Protein AF-A0A1G0Z8T3-F1 (afdb_monomer_lite)

Secondary structure (DSSP, 8-state):
--HHHHHHHHHHHHHHHHHHHHHHHHHHHHHHHHHHHT---EEEEETTTEEEEEETTEEEE--SSS--EEEE--TT---HHHHHHHHHHHHHHHHHHHHHHHHHHHHSTT--GGG-EEEEEEE--HHHHHTT-EEEEEE-TT---EEEEEEETTEEEEEEEE-

pLDDT: mean 83.91, std 11.61, range [48.66, 97.75]

Structure (mmCIF, N/CA/C/O backbone):
data_AF-A0A1G0Z8T3-F1
#
_entry.id   AF-A0A1G0Z8T3-F1
#
loop_
_atom_site.group_PDB
_atom_site.id
_atom_site.type_symbol
_atom_site.label_atom_id
_atom_site.label_alt_id
_atom_site.label_comp_id
_atom_site.label_asym_id
_atom_site.label_entity_id
_atom_site.label_seq_id
_atom_site.pdbx_PDB_ins_code
_atom_site.Cartn_x
_atom_site.Cartn_y
_atom_site.Cartn_z
_atom_site.occupancy
_atom_site.B_iso_or_equiv
_atom_site.auth_seq_id
_atom_site.auth_comp_id
_atom_site.auth_asym_id
_atom_site.auth_atom_id
_atom_site.pdbx_PDB_model_num
ATOM 1 N N . MET A 1 1 ? 57.350 -43.321 -4.775 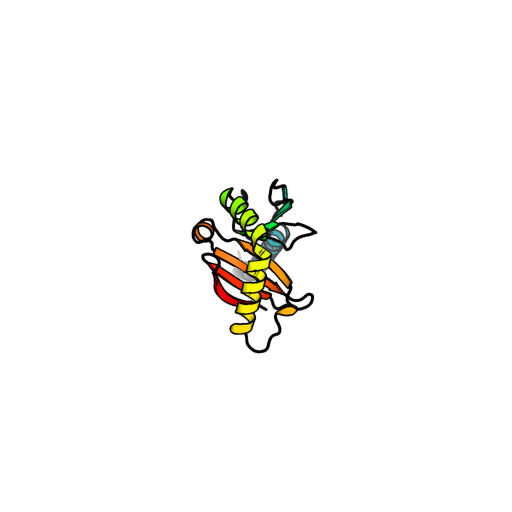1.00 58.25 1 MET A N 1
ATOM 2 C CA . MET A 1 1 ? 56.511 -42.516 -3.876 1.00 58.25 1 MET A CA 1
ATOM 3 C C . MET A 1 1 ? 56.242 -43.368 -2.658 1.00 58.25 1 MET A C 1
ATOM 5 O O . MET A 1 1 ? 55.651 -44.439 -2.796 1.00 58.25 1 MET A O 1
ATOM 9 N N . ASP A 1 2 ? 56.805 -42.976 -1.522 1.00 78.38 2 ASP A N 1
ATOM 10 C CA . ASP A 1 2 ? 56.735 -43.774 -0.300 1.00 78.38 2 ASP A CA 1
ATOM 11 C C . ASP A 1 2 ? 55.310 -43.764 0.262 1.00 78.38 2 ASP A C 1
ATOM 13 O O . ASP A 1 2 ? 54.574 -42.780 0.131 1.00 78.38 2 ASP A O 1
ATOM 17 N N . ARG A 1 3 ? 54.890 -44.863 0.904 1.00 74.62 3 ARG A N 1
ATOM 18 C CA . ARG A 1 3 ? 53.532 -44.975 1.481 1.00 74.62 3 ARG A CA 1
ATOM 19 C C . ARG A 1 3 ? 53.215 -43.818 2.438 1.00 74.62 3 ARG A C 1
ATOM 21 O O . ARG A 1 3 ? 52.070 -43.385 2.510 1.00 74.62 3 ARG A O 1
ATOM 28 N N . TYR A 1 4 ? 54.232 -43.282 3.109 1.00 79.56 4 TYR A N 1
ATOM 29 C CA . TYR A 1 4 ? 54.119 -42.131 4.002 1.00 79.56 4 TYR A CA 1
ATOM 30 C C . TYR A 1 4 ? 53.835 -40.813 3.265 1.00 79.56 4 TYR A C 1
ATOM 32 O O . TYR A 1 4 ? 53.023 -40.021 3.738 1.00 79.56 4 TYR A O 1
ATOM 40 N N . GLU A 1 5 ? 54.414 -40.600 2.080 1.00 75.81 5 GLU A N 1
ATOM 41 C CA . GLU A 1 5 ? 54.154 -39.408 1.256 1.00 75.81 5 GLU A CA 1
ATOM 42 C C . GLU A 1 5 ? 52.713 -39.397 0.731 1.00 75.81 5 GLU A C 1
ATOM 44 O O . GLU A 1 5 ? 52.054 -38.359 0.704 1.00 75.81 5 GLU A O 1
ATOM 49 N N . SER A 1 6 ? 52.196 -40.575 0.368 1.00 78.25 6 SER A N 1
ATOM 50 C CA . SER A 1 6 ? 50.817 -40.723 -0.114 1.00 78.25 6 SER A CA 1
ATOM 51 C C . SER A 1 6 ? 49.794 -40.458 0.996 1.00 78.25 6 SER A C 1
ATOM 53 O O . SER A 1 6 ? 48.794 -39.784 0.764 1.00 78.25 6 SER A O 1
ATOM 55 N N . ILE A 1 7 ? 50.058 -40.932 2.220 1.00 82.25 7 ILE A N 1
ATOM 56 C CA . ILE A 1 7 ? 49.186 -40.691 3.381 1.00 82.25 7 ILE A CA 1
ATOM 57 C C . ILE A 1 7 ? 49.203 -39.210 3.780 1.00 82.25 7 ILE A C 1
ATOM 59 O O . ILE A 1 7 ? 48.146 -38.638 4.046 1.00 82.25 7 ILE A O 1
ATOM 63 N N . ALA A 1 8 ? 50.374 -38.565 3.770 1.00 82.12 8 ALA A N 1
ATOM 64 C CA . ALA A 1 8 ? 50.495 -37.144 4.091 1.00 82.12 8 ALA A CA 1
ATOM 65 C C . ALA A 1 8 ? 49.687 -36.260 3.124 1.00 82.12 8 ALA A C 1
ATOM 67 O O . ALA A 1 8 ? 48.971 -35.363 3.568 1.00 82.12 8 ALA A O 1
ATOM 68 N N . LEU A 1 9 ? 49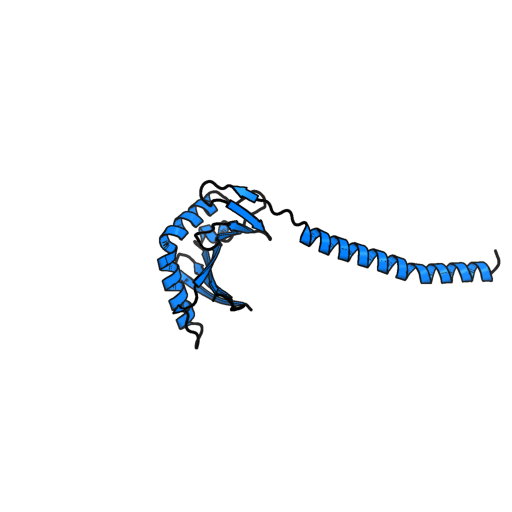.725 -36.551 1.819 1.00 81.00 9 LEU A N 1
ATOM 69 C CA . LEU A 1 9 ? 48.938 -35.819 0.820 1.00 81.00 9 LEU A CA 1
ATOM 70 C C . LEU A 1 9 ? 47.427 -35.985 1.015 1.00 81.00 9 LEU A C 1
ATOM 72 O O . LEU A 1 9 ? 46.687 -35.013 0.876 1.00 81.00 9 LEU A O 1
ATOM 76 N N . VAL A 1 10 ? 46.967 -37.184 1.381 1.00 82.81 10 VAL A N 1
ATOM 77 C CA . VAL A 1 10 ? 45.544 -37.433 1.664 1.00 82.81 10 VAL A CA 1
ATOM 78 C C . VAL A 1 10 ? 45.087 -36.655 2.899 1.00 82.81 10 VAL A C 1
ATOM 80 O O . VAL A 1 10 ? 44.028 -36.033 2.866 1.00 82.81 10 VAL A O 1
ATOM 83 N N . ILE A 1 11 ? 45.892 -36.622 3.965 1.00 83.50 11 ILE A N 1
ATOM 84 C CA . ILE A 1 11 ? 45.570 -35.861 5.183 1.00 83.50 11 ILE A CA 1
ATOM 85 C C . ILE A 1 11 ? 45.505 -34.359 4.882 1.00 83.50 11 ILE A C 1
ATOM 87 O O . ILE A 1 11 ? 44.549 -33.697 5.279 1.00 83.50 11 ILE A O 1
ATOM 91 N N . VAL A 1 12 ? 46.473 -33.824 4.132 1.00 83.06 12 VAL A N 1
ATOM 92 C CA . VAL A 1 12 ? 46.469 -32.410 3.726 1.00 83.06 12 VAL A CA 1
ATOM 93 C C . VAL A 1 12 ? 45.236 -32.087 2.878 1.00 83.06 12 VAL A C 1
ATOM 95 O O . VAL A 1 12 ? 44.574 -31.084 3.133 1.00 83.06 12 VAL A O 1
ATOM 98 N N . ALA A 1 13 ? 44.870 -32.951 1.928 1.00 79.38 13 ALA A N 1
ATOM 99 C CA . ALA A 1 13 ? 43.675 -32.758 1.110 1.00 79.38 13 ALA A CA 1
ATOM 100 C C . ALA A 1 13 ? 42.389 -32.737 1.955 1.00 79.38 13 ALA A C 1
ATOM 102 O O . ALA A 1 13 ? 41.562 -31.843 1.783 1.00 79.38 13 ALA A O 1
ATOM 103 N N . ILE A 1 14 ? 42.246 -33.659 2.913 1.00 85.62 14 ILE A N 1
ATOM 104 C CA . ILE A 1 14 ? 41.084 -33.710 3.816 1.00 85.62 14 ILE A CA 1
ATOM 105 C C . ILE A 1 14 ? 41.003 -32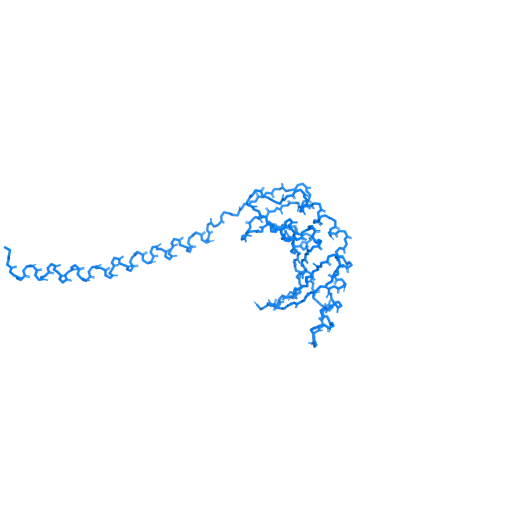.448 4.684 1.00 85.62 14 ILE A C 1
ATOM 107 O O . ILE A 1 14 ? 39.911 -31.921 4.879 1.00 85.62 14 ILE A O 1
ATOM 111 N N . CYS A 1 15 ? 42.136 -31.924 5.156 1.00 82.62 15 CYS A N 1
ATOM 112 C CA . CYS A 1 15 ? 42.172 -30.702 5.962 1.00 82.62 15 CYS A CA 1
ATOM 113 C C . CYS A 1 15 ? 41.877 -29.427 5.155 1.00 82.62 15 CYS A C 1
ATOM 115 O O . CYS A 1 15 ? 41.341 -28.467 5.706 1.00 82.62 15 CYS A O 1
ATOM 117 N N . LEU A 1 16 ? 42.195 -29.397 3.857 1.00 82.38 16 LEU A N 1
ATOM 118 C CA . LEU A 1 16 ? 41.967 -28.224 3.004 1.00 82.38 16 LEU A CA 1
ATOM 119 C C . LEU A 1 16 ? 40.514 -28.092 2.529 1.00 82.38 16 LEU A C 1
ATOM 121 O O . LEU A 1 16 ? 40.038 -26.972 2.349 1.00 82.38 16 LEU A O 1
ATOM 125 N N . ILE A 1 17 ? 39.786 -29.201 2.371 1.00 79.88 17 ILE A N 1
ATOM 126 C CA . ILE A 1 17 ? 38.373 -29.197 1.953 1.00 79.88 17 ILE A CA 1
ATOM 127 C C . ILE A 1 17 ? 37.476 -28.320 2.854 1.00 79.88 17 ILE A C 1
ATOM 129 O O . ILE A 1 17 ? 36.786 -27.456 2.309 1.00 79.88 17 ILE A O 1
ATOM 133 N N . PRO A 1 18 ? 37.467 -28.454 4.197 1.00 78.62 18 PRO A N 1
ATOM 134 C CA . PRO A 1 18 ? 36.618 -27.622 5.052 1.00 78.62 18 PRO A CA 1
ATOM 135 C C . PRO A 1 18 ? 37.033 -26.146 5.041 1.00 78.62 18 PRO A C 1
ATOM 137 O O . PRO A 1 18 ? 36.173 -25.276 5.142 1.00 78.62 18 PRO A O 1
ATOM 140 N N . ILE A 1 19 ? 38.323 -25.848 4.855 1.00 80.12 19 ILE A N 1
ATOM 141 C CA . ILE A 1 19 ? 38.824 -24.471 4.738 1.00 80.12 19 ILE A CA 1
ATOM 142 C C . ILE A 1 19 ? 38.294 -23.829 3.451 1.00 80.12 19 ILE A C 1
ATOM 144 O O . ILE A 1 19 ? 37.733 -22.736 3.488 1.00 80.12 19 ILE A O 1
ATOM 148 N N . LEU A 1 20 ? 38.401 -24.529 2.319 1.00 76.62 20 LEU A N 1
ATOM 149 C CA . LEU A 1 20 ? 37.852 -24.070 1.040 1.00 76.62 20 LEU A CA 1
ATOM 150 C C . LEU A 1 20 ? 36.327 -23.909 1.101 1.00 76.62 20 LEU A C 1
ATOM 152 O O . LEU A 1 20 ? 35.788 -22.935 0.575 1.00 76.62 20 LEU A O 1
ATOM 156 N N . TYR A 1 21 ? 35.636 -24.818 1.792 1.00 78.12 21 TYR A N 1
ATOM 157 C CA . TYR A 1 21 ? 34.192 -24.733 1.999 1.00 78.12 21 TYR A CA 1
ATOM 158 C C . TYR A 1 21 ? 33.797 -23.511 2.844 1.00 78.12 21 TYR A C 1
ATOM 160 O O . TYR A 1 21 ? 32.831 -22.821 2.517 1.00 78.12 21 TYR A O 1
ATOM 168 N N . LEU A 1 22 ? 34.575 -23.188 3.882 1.00 74.62 22 LEU A N 1
ATOM 169 C CA . LEU A 1 22 ? 34.373 -21.999 4.711 1.00 74.62 22 LEU A CA 1
ATOM 170 C C . LEU A 1 22 ? 34.529 -20.707 3.892 1.00 74.62 22 LEU A C 1
ATOM 172 O O . LEU A 1 22 ? 33.674 -19.828 3.970 1.00 74.62 22 LEU A O 1
ATOM 176 N N . PHE A 1 23 ? 35.574 -20.605 3.063 1.00 72.50 23 PHE A N 1
ATOM 177 C CA . PHE A 1 23 ? 35.767 -19.447 2.181 1.00 72.50 23 PHE A CA 1
ATOM 178 C C . PHE A 1 23 ? 34.643 -19.304 1.151 1.00 72.50 23 PHE A C 1
ATOM 180 O O . PHE A 1 23 ? 34.182 -18.190 0.902 1.00 72.50 23 PHE A O 1
ATOM 187 N N . PHE A 1 24 ? 34.155 -20.415 0.592 1.00 73.94 24 PHE A N 1
ATOM 188 C CA . PHE A 1 24 ? 33.007 -20.399 -0.314 1.00 73.94 24 PHE A CA 1
ATOM 189 C C . PHE A 1 24 ? 31.729 -19.915 0.387 1.00 73.94 24 PHE A C 1
ATOM 191 O O . PHE A 1 24 ? 30.998 -19.090 -0.161 1.00 73.94 24 PHE A O 1
ATOM 198 N N . PHE A 1 25 ? 31.476 -20.375 1.615 1.00 72.50 25 PHE A N 1
ATOM 199 C CA . PHE A 1 25 ? 30.306 -19.968 2.393 1.00 72.50 25 PHE A CA 1
ATOM 200 C C . PHE A 1 25 ? 30.364 -18.485 2.787 1.00 72.50 25 PHE A C 1
ATOM 202 O O . PHE A 1 25 ? 29.397 -17.757 2.576 1.00 72.50 25 PHE A O 1
ATOM 209 N N . LEU A 1 26 ? 31.518 -18.010 3.267 1.00 67.75 26 LEU A N 1
ATOM 210 C CA . LEU A 1 26 ? 31.734 -16.598 3.601 1.00 67.75 26 LEU A CA 1
ATOM 211 C C . LEU A 1 26 ? 31.625 -15.692 2.369 1.00 67.75 26 LEU A C 1
ATOM 213 O O . LEU A 1 26 ? 30.989 -14.643 2.441 1.00 67.75 26 LEU A O 1
ATOM 217 N N . GLY A 1 27 ? 32.180 -16.109 1.227 1.00 60.91 27 GLY A N 1
ATOM 218 C CA . GLY A 1 27 ? 32.042 -15.384 -0.037 1.00 60.91 27 GLY A CA 1
ATOM 219 C C . GLY A 1 27 ? 30.588 -15.298 -0.503 1.00 60.91 27 GLY A C 1
ATOM 220 O O . GLY A 1 27 ? 30.144 -14.242 -0.948 1.00 60.91 27 GLY A O 1
ATOM 221 N N . ARG A 1 28 ? 29.813 -16.377 -0.338 1.00 63.53 28 ARG A N 1
ATOM 222 C CA . ARG A 1 28 ? 28.389 -16.401 -0.682 1.00 63.53 28 ARG A CA 1
ATOM 223 C C . ARG A 1 28 ? 27.583 -15.503 0.259 1.00 63.53 28 ARG A C 1
ATOM 225 O O . ARG A 1 28 ? 26.862 -14.646 -0.233 1.00 63.53 28 ARG A O 1
ATOM 232 N N . CYS A 1 29 ? 27.748 -15.614 1.577 1.00 64.31 29 CYS A N 1
ATOM 233 C CA . CYS A 1 29 ? 27.084 -14.721 2.537 1.00 64.31 29 CYS A CA 1
ATOM 234 C C . CYS A 1 29 ? 27.437 -13.245 2.302 1.00 64.31 29 CYS A C 1
ATOM 236 O O . CYS A 1 29 ? 26.544 -12.403 2.297 1.00 64.31 29 CYS A O 1
ATOM 238 N N . GLY A 1 30 ? 28.710 -12.938 2.035 1.00 58.19 30 GLY A N 1
ATOM 239 C CA . GLY A 1 30 ? 29.149 -11.588 1.685 1.00 58.19 30 GLY A CA 1
ATOM 240 C C . GLY A 1 30 ? 28.513 -11.082 0.390 1.00 58.19 30 GLY A C 1
ATOM 241 O O . GLY A 1 30 ? 28.056 -9.947 0.345 1.00 58.19 30 GLY A O 1
ATOM 242 N N . TYR A 1 31 ? 28.409 -11.928 -0.638 1.00 59.88 31 TYR A N 1
ATOM 243 C CA . TYR A 1 31 ? 27.745 -11.588 -1.898 1.00 59.88 31 TYR A CA 1
ATOM 244 C C . TYR A 1 31 ? 26.247 -11.311 -1.719 1.00 59.88 31 TYR A C 1
ATOM 246 O O . TYR A 1 31 ? 25.743 -10.359 -2.302 1.00 59.88 31 TYR A O 1
ATOM 254 N N . TRP A 1 32 ? 25.544 -12.092 -0.894 1.00 57.31 32 TRP A N 1
ATOM 255 C CA . TRP A 1 32 ? 24.131 -11.841 -0.585 1.00 57.31 32 TRP A CA 1
ATOM 256 C C . TRP A 1 32 ? 23.945 -10.539 0.201 1.00 57.31 32 TRP A C 1
ATOM 258 O O . TRP A 1 32 ? 23.150 -9.706 -0.217 1.00 57.31 32 TRP A O 1
ATOM 268 N N . ALA A 1 33 ? 24.752 -10.302 1.240 1.00 57.53 33 ALA A N 1
ATOM 269 C CA . ALA A 1 33 ? 24.709 -9.055 2.008 1.00 57.53 33 ALA A CA 1
ATOM 270 C C . ALA A 1 33 ? 25.085 -7.819 1.163 1.00 57.53 33 ALA A C 1
ATOM 272 O O . ALA A 1 33 ? 24.534 -6.736 1.359 1.00 57.53 33 ALA A O 1
ATOM 273 N N . LEU A 1 34 ? 26.007 -7.965 0.202 1.00 54.59 34 LEU A N 1
ATOM 274 C CA . LEU A 1 34 ? 26.296 -6.919 -0.780 1.00 54.59 34 LEU A CA 1
ATOM 275 C C . LEU A 1 34 ? 25.125 -6.727 -1.748 1.00 54.59 34 LEU A C 1
ATOM 277 O O . LEU A 1 34 ? 24.721 -5.593 -1.963 1.00 54.59 34 LEU A O 1
ATOM 281 N N . LYS A 1 35 ? 24.554 -7.797 -2.308 1.00 53.28 35 LYS A N 1
ATOM 282 C CA . LYS A 1 35 ? 23.416 -7.718 -3.235 1.00 53.28 35 LYS A CA 1
ATOM 283 C C . LYS A 1 35 ? 22.198 -7.045 -2.596 1.00 53.28 35 LYS A C 1
ATOM 285 O O . LYS A 1 35 ? 21.503 -6.294 -3.263 1.00 53.28 35 LYS A O 1
ATOM 290 N N . GLU A 1 36 ? 21.979 -7.273 -1.308 1.00 55.00 36 GLU A N 1
ATOM 291 C CA . GLU A 1 36 ? 20.907 -6.651 -0.530 1.00 55.00 36 GLU A CA 1
ATOM 292 C C . GLU A 1 36 ? 21.169 -5.157 -0.279 1.00 55.00 36 GLU A C 1
ATOM 294 O O . GLU A 1 36 ? 20.259 -4.342 -0.392 1.00 55.00 36 GLU A O 1
ATOM 299 N N . ARG A 1 37 ? 22.433 -4.759 -0.064 1.00 53.16 37 ARG A N 1
ATOM 300 C CA . ARG A 1 37 ? 22.832 -3.339 0.017 1.00 53.16 37 ARG A CA 1
ATOM 301 C C . ARG A 1 37 ? 22.861 -2.613 -1.330 1.00 53.16 37 ARG A C 1
ATOM 303 O O . ARG A 1 37 ? 22.738 -1.393 -1.346 1.00 53.16 37 ARG A O 1
ATOM 310 N N . PHE A 1 38 ? 23.055 -3.340 -2.427 1.00 48.66 38 PHE A N 1
ATOM 311 C CA . PHE A 1 38 ? 23.124 -2.818 -3.796 1.00 48.66 38 PHE A CA 1
ATOM 312 C C . PHE A 1 38 ? 21.855 -3.096 -4.605 1.00 48.66 38 PHE A C 1
ATOM 314 O O . PHE A 1 38 ? 21.904 -3.038 -5.831 1.00 48.66 38 PHE A O 1
ATOM 321 N N . ARG A 1 39 ? 20.721 -3.395 -3.956 1.00 58.31 39 ARG A N 1
ATOM 322 C CA . ARG A 1 39 ? 19.424 -3.395 -4.639 1.00 58.31 39 ARG A CA 1
ATOM 323 C C . ARG A 1 39 ? 19.261 -2.005 -5.256 1.00 58.31 39 ARG A C 1
ATOM 325 O O . ARG A 1 39 ? 19.183 -1.017 -4.525 1.00 58.31 39 ARG A O 1
ATOM 332 N N . GLU A 1 40 ? 19.370 -1.919 -6.580 1.00 58.38 40 GLU A N 1
ATOM 333 C CA . GLU A 1 40 ? 19.325 -0.649 -7.298 1.00 58.38 40 GLU A CA 1
ATOM 334 C C . GLU A 1 40 ? 17.979 0.001 -7.003 1.00 58.38 40 GLU A C 1
ATOM 336 O O . GLU A 1 40 ? 16.929 -0.495 -7.403 1.00 58.38 40 GLU A O 1
ATOM 341 N N . ARG A 1 41 ? 18.016 1.096 -6.242 1.00 69.44 41 ARG A N 1
ATOM 342 C CA . ARG A 1 41 ? 16.852 1.946 -6.020 1.00 69.44 41 ARG A CA 1
ATOM 343 C C . ARG A 1 41 ? 16.566 2.633 -7.343 1.00 69.44 41 ARG A C 1
ATOM 345 O O . ARG A 1 41 ? 17.260 3.583 -7.715 1.00 69.44 41 ARG A O 1
ATOM 352 N N . VAL A 1 42 ? 15.597 2.109 -8.084 1.00 80.44 42 VAL A N 1
ATOM 353 C CA . VAL A 1 42 ? 15.142 2.744 -9.318 1.00 80.44 42 VAL A CA 1
ATOM 354 C C . VAL A 1 42 ? 14.285 3.931 -8.908 1.00 80.44 42 VAL A C 1
ATOM 356 O O . VAL A 1 42 ? 13.228 3.766 -8.304 1.00 80.44 42 VAL A O 1
ATOM 359 N N . LEU A 1 43 ? 14.777 5.132 -9.196 1.00 83.44 43 LEU A N 1
ATOM 360 C CA . LEU A 1 43 ? 14.051 6.374 -8.975 1.00 83.44 43 LEU A CA 1
ATOM 361 C C . LEU A 1 43 ? 13.466 6.844 -10.301 1.00 83.44 43 LEU A C 1
ATOM 363 O O . LEU A 1 43 ? 14.162 6.880 -11.319 1.00 83.44 43 LEU A O 1
ATOM 367 N N . THR A 1 44 ? 12.194 7.221 -10.287 1.00 86.31 44 THR A N 1
ATOM 368 C CA . THR A 1 44 ? 11.523 7.776 -11.462 1.00 86.31 44 THR A CA 1
ATOM 369 C C . THR A 1 44 ? 10.603 8.921 -11.063 1.00 86.31 44 THR A C 1
ATOM 371 O O . THR A 1 44 ? 10.022 8.915 -9.980 1.00 86.31 44 THR A O 1
ATOM 374 N N . ASP A 1 45 ? 10.484 9.912 -11.943 1.00 84.56 45 ASP A N 1
ATOM 375 C CA . ASP A 1 45 ? 9.503 10.984 -11.807 1.00 84.56 45 ASP A CA 1
ATOM 376 C C . ASP A 1 45 ? 8.238 10.599 -12.583 1.00 84.56 45 ASP A C 1
ATOM 378 O O . ASP A 1 45 ? 8.265 10.421 -13.803 1.00 84.56 45 ASP A O 1
ATOM 382 N N . ASP A 1 46 ? 7.121 10.489 -11.875 1.00 84.69 46 ASP A N 1
ATOM 383 C CA . ASP A 1 46 ? 5.796 10.266 -12.435 1.00 84.69 46 ASP A CA 1
ATOM 384 C C . ASP A 1 46 ? 5.000 11.578 -12.429 1.00 84.69 46 ASP A C 1
ATOM 386 O O . ASP A 1 46 ? 4.919 12.283 -11.421 1.00 84.69 46 ASP A O 1
ATOM 390 N N . ALA A 1 47 ? 4.383 11.920 -13.561 1.00 79.06 47 ALA A N 1
ATOM 391 C CA . ALA A 1 47 ? 3.646 13.175 -13.706 1.00 79.06 47 ALA A CA 1
ATOM 392 C C . ALA A 1 47 ? 2.423 13.283 -12.772 1.00 79.06 47 ALA A C 1
ATOM 394 O O . ALA A 1 47 ? 1.979 14.392 -12.474 1.00 79.06 47 ALA A O 1
ATOM 395 N N . LEU A 1 48 ? 1.866 12.150 -12.333 1.00 80.69 48 LEU A N 1
ATOM 396 C CA . LEU A 1 48 ? 0.649 12.072 -11.525 1.00 80.69 48 LEU A CA 1
ATOM 397 C C . LEU A 1 48 ? 0.946 11.699 -10.069 1.00 80.69 48 LEU A C 1
ATOM 399 O O . LEU A 1 48 ? 0.273 12.175 -9.151 1.00 80.69 48 LEU A O 1
ATOM 403 N N . LEU A 1 49 ? 1.942 10.840 -9.852 1.00 82.25 49 LEU A N 1
ATOM 404 C CA . LEU A 1 49 ? 2.296 10.321 -8.530 1.00 82.25 49 LEU A CA 1
ATOM 405 C C . LEU A 1 49 ? 3.526 10.997 -7.909 1.00 82.25 49 LEU A C 1
ATOM 407 O O . LEU A 1 49 ? 3.801 10.779 -6.728 1.00 82.25 49 LEU A O 1
ATOM 411 N N . GLY A 1 50 ? 4.215 11.856 -8.662 1.00 85.94 50 GLY A N 1
ATOM 412 C CA . GLY A 1 50 ? 5.431 12.534 -8.229 1.00 85.94 50 GLY A CA 1
ATOM 413 C C . GLY A 1 50 ? 6.640 11.604 -8.266 1.00 85.94 50 GLY A C 1
ATOM 414 O O . GLY A 1 50 ? 6.743 10.727 -9.117 1.00 85.94 50 GLY A O 1
ATOM 415 N N . LYS A 1 51 ? 7.574 11.792 -7.335 1.00 90.12 51 LYS A N 1
ATOM 416 C CA . LYS A 1 51 ? 8.758 10.934 -7.226 1.00 90.12 51 LYS A CA 1
ATOM 417 C C . LYS A 1 51 ? 8.372 9.551 -6.725 1.00 90.12 51 LYS A C 1
ATOM 419 O O . LYS A 1 51 ? 7.739 9.441 -5.675 1.00 90.12 51 LYS A O 1
ATOM 424 N N . LEU A 1 52 ? 8.797 8.523 -7.448 1.00 90.75 52 LEU A N 1
ATOM 425 C CA . LEU A 1 52 ? 8.610 7.125 -7.089 1.00 90.75 52 LEU A CA 1
ATOM 426 C C . LEU A 1 52 ? 9.963 6.430 -6.895 1.00 90.75 52 LEU A C 1
ATOM 428 O O . LEU A 1 52 ? 10.909 6.666 -7.651 1.00 90.75 52 LEU A O 1
ATOM 432 N N . GLU A 1 53 ? 10.026 5.545 -5.906 1.00 92.88 53 GLU A N 1
ATOM 433 C CA . GLU A 1 53 ? 11.141 4.631 -5.651 1.00 92.88 53 GLU A CA 1
ATOM 434 C C . GLU A 1 53 ? 10.663 3.187 -5.779 1.00 92.88 53 GLU A C 1
ATOM 436 O O . GLU A 1 53 ? 9.662 2.814 -5.174 1.00 92.88 53 GLU A O 1
ATOM 441 N N . TYR A 1 54 ? 11.380 2.368 -6.548 1.00 90.94 54 TYR A N 1
ATOM 442 C CA . TYR A 1 54 ? 11.117 0.935 -6.605 1.00 90.94 54 TYR A CA 1
ATOM 443 C C . TYR A 1 54 ? 11.871 0.188 -5.499 1.00 90.94 54 TYR A C 1
ATOM 445 O O . TYR A 1 54 ? 13.106 0.220 -5.442 1.00 90.94 54 TYR A O 1
ATOM 453 N N . LEU A 1 55 ? 11.130 -0.520 -4.647 1.00 89.38 55 LEU A N 1
ATOM 454 C CA . LEU A 1 55 ? 11.652 -1.333 -3.555 1.00 89.38 55 LEU A CA 1
ATOM 455 C C . LEU A 1 55 ? 10.803 -2.599 -3.384 1.00 89.38 55 LEU A C 1
ATOM 457 O O . LEU A 1 55 ? 9.588 -2.530 -3.266 1.00 89.38 55 LEU A O 1
ATOM 461 N N . ASP A 1 56 ? 11.452 -3.766 -3.357 1.00 87.06 56 ASP A N 1
ATOM 462 C CA . ASP A 1 56 ? 10.814 -5.042 -2.983 1.00 87.06 56 ASP A CA 1
ATOM 463 C C . ASP A 1 56 ? 9.521 -5.425 -3.734 1.00 87.06 56 ASP A C 1
ATOM 465 O O . ASP A 1 56 ? 8.699 -6.158 -3.198 1.00 87.06 56 ASP A O 1
ATOM 469 N N . GLY A 1 57 ? 9.378 -5.019 -5.003 1.00 89.19 57 GLY A N 1
ATOM 470 C CA . GLY A 1 57 ? 8.177 -5.298 -5.812 1.00 89.19 57 GLY A CA 1
ATOM 471 C C . GLY A 1 57 ? 7.130 -4.182 -5.774 1.00 89.19 57 GLY A C 1
ATOM 472 O O . GLY A 1 57 ? 6.055 -4.326 -6.350 1.00 89.19 57 GLY A O 1
ATOM 473 N N . TYR A 1 58 ? 7.449 -3.063 -5.124 1.00 91.38 58 TYR A N 1
ATOM 474 C CA . TYR A 1 58 ? 6.560 -1.923 -4.966 1.00 91.38 58 TYR A CA 1
ATOM 475 C C . TYR A 1 58 ? 7.195 -0.651 -5.505 1.00 91.38 58 TYR A C 1
ATOM 477 O O . TYR A 1 58 ? 8.376 -0.388 -5.295 1.00 91.38 58 TYR A O 1
ATOM 485 N N . TRP A 1 59 ? 6.379 0.181 -6.139 1.00 92.81 59 TRP A N 1
ATOM 486 C CA . TRP A 1 59 ? 6.690 1.581 -6.394 1.00 92.81 59 TRP A CA 1
ATOM 487 C C . TRP A 1 59 ? 6.099 2.442 -5.286 1.00 92.81 59 TRP A C 1
ATOM 489 O O . TRP A 1 59 ? 4.881 2.507 -5.130 1.00 92.81 59 TRP A O 1
ATOM 499 N N . ILE A 1 60 ? 6.967 3.099 -4.524 1.00 91.81 60 ILE A N 1
ATOM 500 C CA . ILE A 1 60 ? 6.629 3.881 -3.337 1.00 91.81 60 ILE A CA 1
ATOM 501 C C . ILE A 1 60 ? 6.723 5.368 -3.676 1.00 91.81 60 ILE A C 1
ATOM 503 O O . ILE A 1 60 ? 7.755 5.842 -4.151 1.00 91.81 60 ILE A O 1
ATOM 507 N N . SER A 1 61 ? 5.651 6.119 -3.428 1.00 90.50 61 SER A N 1
ATOM 508 C CA . SER A 1 61 ? 5.641 7.576 -3.587 1.00 90.50 61 SER A CA 1
ATOM 509 C C . SER A 1 61 ? 6.424 8.262 -2.467 1.00 90.50 61 SER A C 1
ATOM 511 O O . SER A 1 61 ? 6.120 8.082 -1.290 1.00 90.50 61 SER A O 1
ATOM 513 N N . LEU A 1 62 ? 7.401 9.090 -2.845 1.00 84.44 62 LEU A N 1
ATOM 514 C CA . LEU A 1 62 ? 8.288 9.838 -1.945 1.00 84.44 62 LEU A CA 1
ATOM 515 C C . LEU A 1 62 ? 7.773 11.257 -1.631 1.00 84.44 62 LEU A C 1
ATOM 517 O O . LEU A 1 62 ? 8.562 12.190 -1.482 1.00 84.44 62 LEU A O 1
ATOM 521 N N . SER A 1 63 ? 6.456 11.473 -1.618 1.00 73.94 63 SER A N 1
ATOM 522 C CA . SER A 1 63 ? 5.892 12.808 -1.378 1.00 73.94 63 SER A CA 1
ATOM 523 C C . SER A 1 63 ? 6.175 13.290 0.054 1.00 73.94 63 SER A C 1
ATOM 525 O O . SER A 1 63 ? 5.947 12.553 1.003 1.00 73.94 63 SER A O 1
ATOM 527 N N . GLU A 1 64 ? 6.653 14.532 0.214 1.00 62.44 64 GLU A N 1
ATOM 528 C CA . GLU A 1 64 ? 6.947 15.128 1.534 1.00 62.44 64 GLU A CA 1
ATOM 529 C C . GLU A 1 64 ? 5.685 15.606 2.280 1.00 62.44 64 GLU A C 1
ATOM 531 O O . GLU A 1 64 ? 5.707 15.733 3.501 1.00 62.44 64 GLU A O 1
ATOM 536 N N . ASP A 1 65 ? 4.579 15.833 1.562 1.00 54.19 65 ASP A N 1
ATOM 537 C CA . ASP A 1 65 ? 3.353 16.439 2.106 1.00 54.19 65 ASP A CA 1
ATOM 538 C C . ASP A 1 65 ? 2.185 15.442 2.258 1.00 54.19 65 ASP A C 1
ATOM 540 O O . ASP A 1 65 ? 1.113 15.799 2.750 1.00 54.19 65 ASP A O 1
ATOM 544 N N . VAL A 1 66 ? 2.356 14.195 1.805 1.00 66.00 66 VAL A N 1
ATOM 545 C CA . VAL A 1 66 ? 1.299 13.173 1.738 1.00 66.00 66 VAL A CA 1
ATOM 546 C C . VAL A 1 66 ? 1.865 11.830 2.198 1.00 66.00 66 VAL A C 1
ATOM 548 O O . VAL A 1 66 ? 3.008 11.506 1.894 1.00 66.00 66 VAL A O 1
ATOM 551 N N . PHE A 1 67 ? 1.060 11.035 2.907 1.00 77.12 67 PHE A N 1
ATOM 552 C CA . PHE A 1 67 ? 1.375 9.639 3.244 1.00 77.12 67 PHE A CA 1
ATOM 553 C C . PHE A 1 67 ? 1.855 8.864 1.996 1.00 77.12 67 PHE A C 1
ATOM 555 O O . PHE A 1 67 ? 1.293 9.038 0.904 1.00 77.12 67 PHE A O 1
ATOM 562 N N . PRO A 1 68 ? 2.885 8.011 2.128 1.00 85.44 68 PRO A N 1
ATOM 563 C CA . PRO A 1 68 ? 3.406 7.223 1.021 1.00 85.44 68 PRO A CA 1
ATOM 564 C C . PRO A 1 68 ? 2.332 6.292 0.448 1.00 85.44 68 PRO A C 1
ATOM 566 O O . PRO A 1 68 ? 1.566 5.652 1.171 1.00 85.44 68 PRO A O 1
ATOM 569 N N . VAL A 1 69 ? 2.293 6.214 -0.881 1.00 89.88 69 VAL A N 1
ATOM 570 C CA . VAL A 1 69 ? 1.481 5.241 -1.618 1.00 89.88 69 VAL A CA 1
ATOM 571 C C . VAL A 1 69 ? 2.422 4.208 -2.214 1.00 89.88 69 VAL A C 1
ATOM 573 O O . VAL A 1 69 ? 3.293 4.572 -3.003 1.00 89.88 69 VAL A O 1
ATOM 576 N N . SER A 1 70 ? 2.219 2.949 -1.854 1.00 93.00 70 SER A N 1
ATOM 577 C CA . SER A 1 70 ? 2.954 1.791 -2.352 1.00 93.00 70 SER A CA 1
ATOM 578 C C . SER A 1 70 ? 2.093 1.059 -3.375 1.00 93.00 70 SER A C 1
ATOM 580 O O . SER A 1 70 ? 0.958 0.684 -3.083 1.00 93.00 70 SER A O 1
ATOM 582 N N . ILE A 1 71 ? 2.613 0.872 -4.585 1.00 93.50 71 ILE A N 1
ATOM 583 C CA . ILE A 1 71 ? 1.910 0.208 -5.686 1.00 93.50 71 ILE A CA 1
ATOM 584 C C . ILE A 1 71 ? 2.683 -1.045 -6.080 1.00 93.50 71 ILE A C 1
ATOM 586 O O . ILE A 1 71 ? 3.820 -0.933 -6.534 1.00 93.50 71 ILE A O 1
ATOM 590 N N . GLU A 1 72 ? 2.071 -2.218 -5.945 1.00 94.81 72 GLU A N 1
ATOM 591 C CA . GLU A 1 72 ? 2.658 -3.481 -6.392 1.00 94.81 72 GLU A CA 1
ATOM 592 C C . GLU A 1 72 ? 2.699 -3.526 -7.925 1.00 94.81 72 GLU A C 1
ATOM 594 O O . GLU A 1 72 ? 1.671 -3.590 -8.606 1.00 94.81 72 GLU A O 1
ATOM 599 N N . ALA A 1 73 ? 3.896 -3.454 -8.493 1.00 92.69 73 ALA A N 1
ATOM 600 C CA . ALA A 1 73 ? 4.109 -3.457 -9.934 1.00 92.69 73 ALA A CA 1
ATOM 601 C C . ALA A 1 73 ? 5.526 -3.937 -10.256 1.00 92.69 73 ALA A C 1
ATOM 603 O O . ALA A 1 73 ? 6.387 -4.020 -9.384 1.00 92.69 73 ALA A O 1
ATOM 604 N N . ASP A 1 74 ? 5.769 -4.276 -11.519 1.00 91.25 74 ASP A N 1
ATOM 605 C CA . ASP A 1 74 ? 7.098 -4.691 -11.955 1.00 91.25 74 ASP A CA 1
ATOM 606 C C . ASP A 1 74 ? 8.084 -3.506 -12.026 1.00 91.25 74 ASP A C 1
ATOM 608 O O . ASP A 1 74 ? 7.730 -2.338 -11.842 1.00 91.25 74 ASP A O 1
ATOM 612 N N . GLU A 1 75 ? 9.346 -3.803 -12.335 1.00 89.69 75 GLU A N 1
ATOM 613 C CA . GLU A 1 75 ? 10.415 -2.805 -12.494 1.00 89.69 75 GLU A CA 1
ATOM 614 C C . GLU A 1 75 ? 10.162 -1.784 -13.620 1.00 89.69 75 GLU A C 1
ATOM 616 O O . GLU A 1 75 ? 10.868 -0.779 -13.695 1.00 89.69 75 GLU A O 1
ATOM 621 N N . ASN A 1 76 ? 9.172 -1.999 -14.495 1.00 89.25 76 ASN A N 1
ATOM 622 C CA . ASN A 1 76 ? 8.841 -1.064 -15.572 1.00 89.25 76 ASN A CA 1
ATOM 623 C C . ASN A 1 76 ? 7.914 0.071 -15.112 1.00 89.25 76 ASN A C 1
ATOM 625 O O . ASN A 1 76 ? 7.709 1.024 -15.868 1.00 89.25 76 ASN A O 1
ATOM 629 N N . GLY A 1 77 ? 7.368 -0.007 -13.897 1.00 89.25 77 GLY A N 1
ATOM 630 C CA . GLY A 1 77 ? 6.514 1.033 -13.333 1.00 89.25 77 GLY A CA 1
ATOM 631 C C . GLY A 1 77 ? 5.062 0.602 -13.127 1.00 89.25 77 GLY A C 1
ATOM 632 O O . GLY A 1 77 ? 4.609 -0.393 -13.695 1.00 89.25 77 GLY A O 1
ATOM 633 N N . PRO A 1 78 ? 4.282 1.395 -12.372 1.00 92.19 78 PRO A N 1
ATOM 634 C CA . PRO A 1 78 ? 2.839 1.226 -12.293 1.00 92.19 78 PRO A CA 1
ATOM 635 C C . PRO A 1 78 ? 2.179 1.330 -13.671 1.00 92.19 78 PRO A C 1
ATOM 637 O O . PRO A 1 78 ? 2.528 2.182 -14.497 1.00 92.19 78 PRO A O 1
ATOM 640 N N . THR A 1 79 ? 1.168 0.499 -13.898 1.00 92.75 79 THR A N 1
ATOM 641 C CA . THR A 1 79 ? 0.299 0.609 -15.074 1.00 92.75 79 THR A CA 1
ATOM 642 C C . THR A 1 79 ? -0.544 1.886 -15.033 1.00 92.75 79 THR A C 1
ATOM 644 O O . THR A 1 79 ? -0.751 2.489 -13.979 1.00 92.75 79 THR A O 1
ATOM 647 N N . GLU A 1 80 ? -1.086 2.301 -16.180 1.00 91.38 80 GLU A N 1
ATOM 648 C CA . GLU A 1 80 ? -1.951 3.487 -16.231 1.00 91.38 80 GLU A CA 1
ATOM 649 C C . GLU A 1 80 ? -3.191 3.340 -15.341 1.00 91.38 80 GLU A C 1
ATOM 651 O O . GLU A 1 80 ? -3.584 4.273 -14.649 1.00 91.38 80 GLU A O 1
ATOM 656 N N . GLU A 1 81 ? -3.774 2.147 -15.283 1.00 93.06 81 GLU A N 1
ATOM 657 C CA . GLU A 1 81 ? -4.935 1.882 -14.437 1.00 93.06 81 GLU A CA 1
ATOM 658 C C . GLU A 1 81 ? -4.599 1.959 -12.945 1.00 93.06 81 GLU A C 1
ATOM 660 O O . GLU A 1 81 ? -5.374 2.528 -12.179 1.00 93.06 81 GLU A O 1
ATOM 665 N N . GLN A 1 82 ? -3.419 1.478 -12.538 1.00 93.69 82 GLN A N 1
ATOM 666 C CA . GLN A 1 82 ? -2.894 1.661 -11.180 1.00 93.69 82 GLN A CA 1
ATOM 667 C C . GLN A 1 82 ? -2.743 3.142 -10.821 1.00 93.69 82 GLN A C 1
ATOM 669 O O . GLN A 1 82 ? -3.152 3.559 -9.733 1.00 93.69 82 GLN A O 1
ATOM 674 N N . ARG A 1 83 ? -2.217 3.961 -11.744 1.00 90.88 83 ARG A N 1
ATOM 675 C CA . ARG A 1 83 ? -2.110 5.416 -11.542 1.00 90.88 83 ARG A CA 1
ATOM 676 C C . ARG A 1 83 ? -3.484 6.056 -11.372 1.00 90.88 83 ARG A C 1
ATOM 678 O O . ARG A 1 83 ? -3.703 6.778 -10.400 1.00 90.88 83 ARG A O 1
ATOM 685 N N . GLN A 1 84 ? -4.422 5.770 -12.275 1.00 92.12 84 GLN A N 1
ATOM 686 C CA . GLN A 1 84 ? -5.778 6.324 -12.211 1.00 92.12 84 GLN A CA 1
ATOM 687 C C . GLN A 1 84 ? -6.513 5.886 -10.940 1.00 92.12 84 GLN A C 1
ATOM 689 O O . GLN A 1 84 ? -7.160 6.706 -10.283 1.00 92.12 84 GLN A O 1
ATOM 694 N N . PHE A 1 85 ? -6.363 4.620 -10.545 1.00 93.12 85 PHE A N 1
ATOM 695 C CA . PHE A 1 85 ? -6.921 4.102 -9.303 1.00 93.12 85 PHE A CA 1
ATOM 696 C C . PHE A 1 85 ? -6.355 4.845 -8.087 1.00 93.12 85 PHE A C 1
ATOM 698 O O . PHE A 1 85 ? -7.132 5.368 -7.286 1.00 93.12 85 PHE A O 1
ATOM 705 N N . SER A 1 86 ? -5.030 5.006 -8.007 1.00 91.19 86 SER A N 1
ATOM 706 C CA . SER A 1 86 ? -4.358 5.773 -6.948 1.00 91.19 86 SER A CA 1
ATOM 707 C C . SER A 1 86 ? -4.875 7.214 -6.842 1.00 91.19 86 SER A C 1
ATOM 709 O O . SER A 1 86 ? -5.224 7.681 -5.756 1.00 91.19 86 SER A O 1
ATOM 711 N N . ILE A 1 87 ? -5.016 7.911 -7.973 1.00 89.12 87 ILE A N 1
ATOM 712 C CA . ILE A 1 87 ? -5.555 9.280 -8.020 1.00 89.12 87 ILE A CA 1
ATOM 713 C C . ILE A 1 87 ? -7.003 9.313 -7.524 1.00 89.12 87 ILE A C 1
ATOM 715 O O . ILE A 1 87 ? -7.369 10.173 -6.718 1.00 89.12 87 ILE A O 1
ATOM 719 N N . SER A 1 88 ? -7.828 8.364 -7.975 1.00 91.12 88 SER A N 1
ATOM 720 C CA . SER A 1 88 ? -9.228 8.277 -7.558 1.00 91.12 88 SER A CA 1
ATOM 721 C C . SER A 1 88 ? -9.353 8.039 -6.051 1.00 91.12 88 SER A C 1
ATOM 723 O O . SER A 1 88 ? -10.209 8.637 -5.392 1.00 91.12 88 SER A O 1
ATOM 725 N N . LEU A 1 89 ? -8.447 7.235 -5.494 1.00 91.19 89 LEU A N 1
ATOM 726 C CA . LEU A 1 89 ? -8.409 6.881 -4.088 1.00 91.19 89 LEU A CA 1
ATOM 727 C C . LEU A 1 89 ? -7.964 8.061 -3.221 1.00 91.19 89 LEU A C 1
ATOM 729 O O . LEU A 1 89 ? -8.619 8.334 -2.217 1.00 91.19 89 LEU A O 1
ATOM 733 N N . LYS A 1 90 ? -6.959 8.841 -3.653 1.00 87.88 90 LYS A N 1
ATOM 734 C CA . LYS A 1 90 ? -6.531 10.076 -2.963 1.00 87.88 90 LYS A CA 1
ATOM 735 C C . LYS A 1 90 ? -7.700 11.027 -2.690 1.00 87.88 90 LYS A C 1
ATOM 737 O O . LYS A 1 90 ? -7.777 11.600 -1.609 1.00 87.88 90 LYS A O 1
ATOM 742 N N . SER A 1 91 ? -8.643 11.154 -3.627 1.00 87.25 91 SER A N 1
ATOM 743 C CA . SER A 1 91 ? -9.809 12.038 -3.460 1.00 87.25 91 SER A CA 1
ATOM 744 C C . SER A 1 91 ? -10.813 11.568 -2.394 1.00 87.25 91 SER A C 1
ATOM 746 O O . SER A 1 91 ? -11.517 12.387 -1.808 1.00 87.25 91 SER A O 1
ATOM 748 N N . LYS A 1 92 ? -10.875 10.256 -2.133 1.00 91.81 92 LYS A N 1
ATOM 749 C CA . LYS A 1 92 ? -11.819 9.613 -1.199 1.00 91.81 92 LYS A CA 1
ATOM 750 C C . LYS A 1 92 ? -11.165 9.168 0.103 1.00 91.81 92 LYS A C 1
ATOM 752 O O . LYS A 1 92 ? -11.836 8.653 0.992 1.00 91.81 92 LYS A O 1
ATOM 757 N N . LEU A 1 93 ? -9.859 9.355 0.220 1.00 91.00 93 LEU A N 1
ATOM 758 C CA . LEU A 1 93 ? -9.086 8.804 1.312 1.00 91.00 93 LEU A CA 1
ATOM 759 C C . LEU A 1 93 ? -9.545 9.263 2.702 1.00 91.00 93 LEU A C 1
ATOM 761 O O . LEU A 1 93 ? -9.631 8.395 3.564 1.00 91.00 93 LEU A O 1
ATOM 765 N N . PRO A 1 94 ? -9.929 10.536 2.945 1.00 92.06 94 PRO A N 1
ATOM 766 C CA . PRO A 1 94 ? -10.449 10.930 4.255 1.00 92.06 94 PRO A CA 1
ATOM 767 C C . PRO A 1 94 ? -11.652 10.083 4.693 1.00 92.06 94 PRO A C 1
ATOM 769 O O . PRO A 1 94 ? -11.722 9.653 5.840 1.00 92.06 94 PRO A O 1
ATOM 772 N N . GLN A 1 95 ? -12.550 9.758 3.757 1.00 94.88 95 GLN A N 1
ATOM 773 C CA . GLN A 1 95 ? -13.700 8.894 4.020 1.00 94.88 95 GLN A CA 1
ATOM 774 C C . GLN A 1 95 ? -13.263 7.456 4.336 1.00 94.88 95 GLN A C 1
ATOM 776 O O . GLN A 1 95 ? -13.749 6.863 5.297 1.00 94.88 95 GLN A O 1
ATOM 781 N N . TYR A 1 96 ? -12.340 6.888 3.553 1.00 95.62 96 TYR A N 1
ATOM 782 C CA . TYR A 1 96 ? -11.838 5.535 3.815 1.00 95.62 96 TYR A CA 1
ATOM 783 C C . TYR A 1 96 ? -11.059 5.444 5.128 1.00 95.62 96 TYR A C 1
ATOM 785 O O . TYR A 1 96 ? -11.167 4.439 5.823 1.00 95.62 96 TYR A O 1
ATOM 793 N N . MET A 1 97 ? -10.337 6.498 5.513 1.00 94.44 97 MET A N 1
ATOM 794 C CA . MET A 1 97 ? -9.651 6.571 6.800 1.00 94.44 97 MET A CA 1
ATOM 795 C C . MET A 1 97 ? -10.632 6.542 7.970 1.00 94.44 97 MET A C 1
ATOM 797 O O . MET A 1 97 ? -10.416 5.797 8.923 1.00 94.44 97 MET A O 1
ATOM 801 N N . GLU A 1 98 ? -11.720 7.313 7.906 1.00 94.00 98 GLU A N 1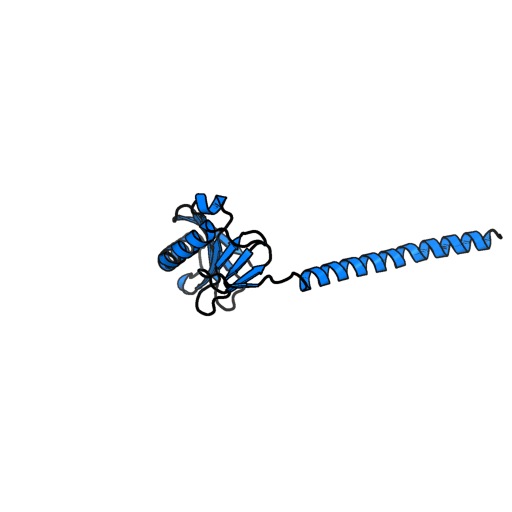
ATOM 802 C CA . GLU A 1 98 ? -12.768 7.271 8.932 1.00 94.00 98 GLU A CA 1
ATOM 803 C C . GLU A 1 98 ? -13.401 5.877 9.023 1.00 94.00 98 GLU A C 1
ATOM 805 O O . GLU A 1 98 ? -13.501 5.318 10.116 1.00 94.00 98 GLU A O 1
ATOM 810 N N . MET A 1 99 ? -13.752 5.278 7.879 1.00 95.62 99 MET A N 1
ATOM 811 C CA . MET A 1 99 ? -14.307 3.920 7.829 1.00 95.62 99 MET A CA 1
ATOM 812 C C . MET A 1 99 ? -13.342 2.879 8.407 1.00 95.62 99 MET A C 1
ATOM 814 O O . MET A 1 99 ? -13.766 2.020 9.176 1.00 95.62 99 MET A O 1
ATOM 818 N N . ALA A 1 100 ? -12.052 2.968 8.078 1.00 95.19 100 ALA A N 1
ATOM 819 C CA . ALA A 1 100 ? -11.028 2.065 8.590 1.00 95.19 100 ALA A CA 1
ATOM 820 C C . ALA A 1 100 ? -10.863 2.188 10.107 1.00 95.19 100 ALA A C 1
ATOM 822 O O . ALA A 1 100 ? -10.814 1.174 10.797 1.00 95.19 100 ALA A O 1
ATOM 823 N N . LYS A 1 101 ? -10.826 3.413 10.645 1.00 93.00 101 LYS A N 1
ATOM 824 C CA . LYS A 1 101 ? -10.712 3.639 12.094 1.00 93.00 101 LYS A CA 1
ATOM 825 C C . LYS A 1 101 ? -11.906 3.073 12.855 1.00 93.00 101 LYS A C 1
ATOM 827 O O . LYS A 1 101 ? -11.710 2.442 13.889 1.00 93.00 101 LYS A O 1
ATOM 832 N N . VAL A 1 102 ? -13.123 3.264 12.339 1.00 93.25 102 VAL A N 1
ATOM 833 C CA . VAL A 1 102 ? -14.333 2.655 12.915 1.00 93.25 102 VAL A CA 1
ATOM 834 C C . VAL A 1 102 ? -14.225 1.131 12.877 1.00 93.25 102 VAL A C 1
ATOM 836 O O . VAL A 1 102 ? -14.410 0.484 13.902 1.00 93.25 102 VAL A O 1
ATOM 839 N N . TYR A 1 103 ? -13.834 0.565 11.734 1.00 94.81 103 TYR A N 1
ATOM 840 C CA . TYR A 1 103 ? -13.690 -0.880 11.579 1.00 94.81 103 TYR A CA 1
ATOM 841 C C . TYR A 1 103 ? -12.640 -1.478 12.531 1.00 94.81 103 TYR A C 1
ATOM 843 O O . TYR A 1 103 ? -12.892 -2.503 13.163 1.00 94.81 103 TYR A O 1
ATOM 851 N N . LEU A 1 104 ? -11.486 -0.822 12.694 1.00 93.12 104 LEU A N 1
ATOM 852 C CA . LEU A 1 104 ? -10.463 -1.220 13.665 1.00 93.12 104 LEU A CA 1
ATOM 853 C C . LEU A 1 104 ? -10.996 -1.152 15.098 1.00 93.12 104 LEU A C 1
ATOM 855 O O . LEU A 1 104 ? -10.795 -2.089 15.862 1.00 93.12 104 LEU A O 1
ATOM 859 N N . GLN A 1 105 ? -11.716 -0.085 15.453 1.00 91.31 105 GLN A N 1
ATOM 860 C CA . GLN A 1 105 ? -12.297 0.087 16.787 1.00 91.31 105 GLN A CA 1
ATOM 861 C C . GLN A 1 105 ? -13.324 -1.002 17.131 1.00 91.31 105 GLN A C 1
ATOM 863 O O . GLN A 1 105 ? -13.427 -1.395 18.293 1.00 91.31 105 GLN A O 1
ATOM 868 N N . GLU A 1 106 ? -14.078 -1.471 16.135 1.00 91.06 106 GLU A N 1
ATOM 869 C CA . GLU A 1 106 ? -15.082 -2.530 16.281 1.00 91.06 106 GLU A CA 1
ATOM 870 C C . GLU A 1 106 ? -14.467 -3.935 16.366 1.00 91.06 106 GLU A C 1
ATOM 872 O O . GLU A 1 106 ? -15.023 -4.795 17.047 1.00 91.06 106 GLU A O 1
ATOM 877 N N . ASN A 1 107 ? -13.333 -4.180 15.696 1.00 91.19 107 ASN A N 1
ATOM 878 C CA . ASN A 1 107 ? -12.735 -5.518 15.584 1.00 91.19 107 ASN A CA 1
ATOM 879 C C . ASN A 1 107 ? -11.521 -5.748 16.501 1.00 91.19 107 ASN A C 1
ATOM 881 O O . ASN A 1 107 ? -11.204 -6.894 16.818 1.00 91.19 107 ASN A O 1
ATOM 885 N N . LEU A 1 108 ? -10.835 -4.688 16.935 1.00 86.06 108 LEU A N 1
ATOM 886 C CA . LEU A 1 108 ? -9.660 -4.755 17.803 1.00 86.06 108 LEU A CA 1
ATOM 887 C C . LEU A 1 108 ? -9.975 -4.074 19.139 1.00 86.06 108 LEU A C 1
ATOM 889 O O . LEU A 1 108 ? -9.790 -2.868 19.319 1.00 86.06 108 LEU A O 1
ATOM 893 N N . GLU A 1 109 ? -10.474 -4.866 20.089 1.00 74.19 109 GLU A N 1
ATOM 894 C CA . GLU A 1 109 ? -10.859 -4.377 21.413 1.00 74.19 109 GLU A CA 1
ATOM 895 C C . GLU A 1 109 ? -9.684 -3.732 22.173 1.00 74.19 109 GLU A C 1
ATOM 897 O O . GLU A 1 109 ? -8.536 -4.176 22.116 1.00 74.19 109 GLU A O 1
ATOM 902 N N . GLY A 1 110 ? -9.994 -2.694 22.957 1.00 70.25 110 GLY A N 1
ATOM 903 C CA . GLY A 1 110 ? -9.074 -2.132 23.952 1.00 70.25 110 GLY A CA 1
ATOM 904 C C . GLY A 1 110 ? -8.048 -1.123 23.430 1.00 70.25 110 GLY A C 1
ATOM 905 O O . GLY A 1 110 ? -7.185 -0.707 24.203 1.00 70.25 110 GLY A O 1
ATOM 906 N N . LYS A 1 111 ? -8.140 -0.697 22.165 1.00 73.94 111 LYS A N 1
ATOM 907 C CA . LYS A 1 111 ? -7.260 0.324 21.577 1.00 73.94 111 LYS A CA 1
ATOM 908 C C . LYS A 1 111 ? -8.041 1.561 21.145 1.00 73.94 111 LYS A C 1
ATOM 910 O O . LYS A 1 111 ? -9.193 1.458 20.739 1.00 73.94 111 LYS A O 1
ATOM 915 N N . ASP A 1 112 ? -7.414 2.728 21.276 1.00 78.69 112 ASP A N 1
ATOM 916 C CA . ASP A 1 112 ? -7.950 4.009 20.804 1.00 78.69 112 ASP A CA 1
ATOM 917 C C . ASP A 1 112 ? -7.316 4.349 19.448 1.00 78.69 112 ASP A C 1
ATOM 919 O O . ASP A 1 112 ? -6.162 4.787 19.365 1.00 78.69 112 ASP A O 1
ATOM 923 N N . PHE A 1 113 ? -8.074 4.136 18.372 1.00 81.88 113 PHE A N 1
ATOM 924 C CA . PHE A 1 113 ? -7.605 4.383 17.006 1.00 81.88 113 PHE A CA 1
ATOM 925 C C . PHE A 1 113 ? -7.690 5.856 16.579 1.00 81.88 113 PHE A C 1
ATOM 927 O O . PHE A 1 113 ? -7.259 6.208 15.478 1.00 81.88 113 PHE A O 1
ATOM 934 N N . LEU A 1 114 ? -8.172 6.759 17.444 1.00 77.69 114 LEU A N 1
ATOM 935 C CA . LEU A 1 114 ? -8.238 8.189 17.126 1.00 77.69 114 LEU A CA 1
ATOM 936 C C . LEU A 1 114 ? -6.846 8.790 16.917 1.00 77.69 114 LEU A C 1
ATOM 938 O O . LEU A 1 114 ? -6.676 9.622 16.026 1.00 77.69 114 LEU A O 1
ATOM 942 N N . LYS A 1 115 ? -5.857 8.325 17.691 1.00 80.94 115 LYS A N 1
ATOM 943 C CA . LYS A 1 115 ? -4.460 8.789 17.636 1.00 80.94 115 LYS A CA 1
ATOM 944 C C . LYS A 1 115 ? -3.639 8.179 16.504 1.00 80.94 115 LYS A C 1
ATOM 946 O O . LYS A 1 115 ? -2.541 8.657 16.251 1.00 80.94 115 LYS A O 1
ATOM 951 N N . HIS A 1 116 ? -4.144 7.127 15.865 1.00 83.12 116 HIS A N 1
ATOM 952 C CA . HIS A 1 116 ? -3.427 6.469 14.783 1.00 83.12 116 HIS A CA 1
ATOM 953 C C . HIS A 1 116 ? -3.566 7.302 13.509 1.00 83.12 116 HIS A C 1
ATOM 955 O O . HIS A 1 116 ? -4.672 7.694 13.114 1.00 83.12 116 HIS A O 1
ATOM 961 N N . GLU A 1 117 ? -2.442 7.587 12.874 1.00 87.44 117 GLU A N 1
ATOM 962 C CA . GLU A 1 117 ? -2.380 8.310 11.610 1.00 87.44 117 GLU A CA 1
ATOM 963 C C . GLU A 1 117 ? -2.179 7.318 10.470 1.00 87.44 117 GLU A C 1
ATOM 965 O O . GLU A 1 117 ? -1.728 6.190 10.679 1.00 87.44 117 GLU A O 1
ATOM 970 N N . LEU A 1 118 ? -2.581 7.715 9.263 1.00 88.19 118 LEU A N 1
ATOM 971 C CA . LEU A 1 118 ? -2.347 6.892 8.086 1.00 88.19 118 LEU A CA 1
ATOM 972 C C . LEU A 1 118 ? -0.843 6.885 7.800 1.00 88.19 118 LEU A C 1
ATOM 974 O O . LEU A 1 118 ? -0.263 7.929 7.506 1.00 88.19 118 LEU A O 1
ATOM 978 N N . TYR A 1 119 ? -0.240 5.710 7.908 1.00 86.62 119 TYR A N 1
ATOM 979 C CA . TYR A 1 119 ? 1.166 5.471 7.639 1.00 86.62 119 TYR A CA 1
ATOM 980 C C . TYR A 1 119 ? 1.413 5.281 6.146 1.00 86.62 119 TYR A C 1
ATOM 982 O O . TYR A 1 119 ? 2.296 5.925 5.589 1.00 86.62 119 TYR A O 1
ATOM 990 N N . SER A 1 120 ? 0.622 4.431 5.486 1.00 89.56 120 SER A N 1
ATOM 991 C CA . SER A 1 120 ? 0.770 4.164 4.058 1.00 89.56 120 SER A CA 1
ATOM 992 C C . SER A 1 120 ? -0.542 3.701 3.414 1.00 89.56 120 SER A C 1
ATOM 994 O O . SER A 1 120 ? -1.500 3.311 4.090 1.00 89.56 120 SER A O 1
ATOM 996 N N . VAL A 1 121 ? -0.585 3.763 2.084 1.00 92.19 121 VAL A N 1
ATOM 997 C CA . VAL A 1 121 ? -1.636 3.148 1.266 1.00 92.19 121 VAL A CA 1
ATOM 998 C C . VAL A 1 121 ? -1.005 2.093 0.371 1.00 92.19 121 VAL A C 1
ATOM 1000 O O . VAL A 1 121 ? -0.111 2.418 -0.408 1.00 92.19 121 VAL A O 1
ATOM 1003 N N . LEU A 1 122 ? -1.524 0.869 0.413 1.00 93.69 122 LEU A N 1
ATOM 1004 C CA . LEU A 1 122 ? -1.113 -0.231 -0.455 1.00 93.69 122 LEU A CA 1
ATOM 1005 C C . LEU A 1 122 ? -2.138 -0.460 -1.564 1.00 93.69 122 LEU A C 1
ATOM 1007 O O . LEU A 1 122 ? -3.323 -0.688 -1.318 1.00 93.69 122 LEU A O 1
ATOM 1011 N N . ILE A 1 123 ? -1.658 -0.400 -2.801 1.00 93.69 123 ILE A N 1
ATOM 1012 C CA . ILE A 1 123 ? -2.406 -0.736 -4.008 1.00 93.69 123 ILE A CA 1
ATOM 1013 C C . ILE A 1 123 ? -1.759 -1.983 -4.590 1.00 93.69 123 ILE A C 1
ATOM 1015 O O . ILE A 1 123 ? -0.580 -1.964 -4.938 1.00 93.69 123 ILE A O 1
ATOM 1019 N N . GLY A 1 124 ? -2.538 -3.051 -4.689 1.00 91.50 124 GLY A N 1
ATOM 1020 C CA . GLY A 1 124 ? -2.057 -4.321 -5.201 1.00 91.50 124 GLY A CA 1
ATOM 1021 C C . GLY A 1 124 ? -1.933 -4.364 -6.725 1.00 91.50 124 GLY A C 1
ATOM 1022 O O . GLY A 1 124 ? -1.848 -3.358 -7.446 1.00 91.50 124 GLY A O 1
ATOM 1023 N N . THR A 1 125 ? -1.957 -5.589 -7.221 1.00 91.44 125 THR A N 1
ATOM 1024 C CA . THR A 1 125 ? -1.886 -5.929 -8.637 1.00 91.44 125 THR A CA 1
ATOM 1025 C C . THR A 1 125 ? -3.088 -5.403 -9.433 1.00 91.44 125 THR A C 1
ATOM 1027 O O . THR A 1 125 ? -4.133 -5.028 -8.899 1.00 91.44 125 THR A O 1
ATOM 1030 N N . HIS A 1 126 ? -2.989 -5.439 -10.765 1.00 87.88 126 HIS A N 1
ATOM 1031 C CA . HIS A 1 126 ? -4.112 -5.095 -11.647 1.00 87.88 126 HIS A CA 1
ATOM 1032 C C . HIS A 1 126 ? -5.382 -5.923 -11.353 1.00 87.88 126 HIS A C 1
ATOM 1034 O O . HIS A 1 126 ? -6.484 -5.384 -11.400 1.00 87.88 126 HIS A O 1
ATOM 1040 N N . ALA A 1 127 ? -5.247 -7.205 -10.989 1.00 89.44 127 ALA A N 1
ATOM 1041 C CA . ALA A 1 127 ? -6.395 -8.043 -10.634 1.00 89.44 127 ALA A CA 1
ATOM 1042 C C . ALA A 1 127 ? -7.131 -7.526 -9.384 1.00 89.44 127 ALA A C 1
ATOM 1044 O O . AL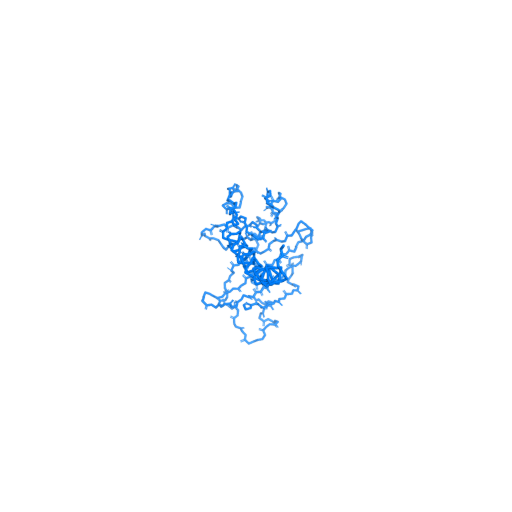A A 1 127 ? -8.360 -7.538 -9.336 1.00 89.44 127 ALA A O 1
ATOM 1045 N N . GLU A 1 128 ? -6.390 -7.022 -8.399 1.00 89.50 128 GLU A N 1
ATOM 1046 C CA . GLU A 1 128 ? -6.956 -6.443 -7.179 1.00 89.50 128 GLU A CA 1
ATOM 1047 C C . GLU A 1 128 ? -7.623 -5.094 -7.448 1.00 89.50 128 GLU A C 1
ATOM 1049 O O . GLU A 1 128 ? -8.684 -4.812 -6.896 1.00 89.50 128 GLU A O 1
ATOM 1054 N N . ILE A 1 129 ? -7.085 -4.296 -8.371 1.00 92.38 129 ILE A N 1
ATOM 1055 C CA . ILE A 1 129 ? -7.717 -3.036 -8.789 1.00 92.38 129 ILE A CA 1
ATOM 1056 C C . ILE A 1 129 ? -9.040 -3.267 -9.508 1.00 92.38 129 ILE A C 1
ATOM 1058 O O . ILE A 1 129 ? -9.991 -2.517 -9.277 1.00 92.38 129 ILE A O 1
ATOM 1062 N N . VAL A 1 130 ? -9.138 -4.306 -10.343 1.00 91.12 130 VAL A N 1
ATOM 1063 C CA . VAL A 1 130 ? -10.414 -4.701 -10.964 1.00 91.12 130 VAL A CA 1
ATOM 1064 C C . VAL A 1 130 ? -11.466 -4.999 -9.890 1.00 91.12 130 VAL A C 1
ATOM 1066 O O . VAL A 1 130 ? -12.624 -4.608 -10.029 1.00 91.12 130 VAL A O 1
ATOM 1069 N N . ASP A 1 131 ? -11.041 -5.593 -8.776 1.00 92.69 131 ASP A N 1
ATOM 1070 C CA . ASP A 1 131 ? -11.861 -5.853 -7.590 1.00 92.69 131 ASP A CA 1
ATOM 1071 C C . ASP A 1 131 ? -12.011 -4.633 -6.654 1.00 92.69 131 ASP A C 1
ATOM 1073 O O . ASP A 1 131 ? -12.620 -4.730 -5.580 1.00 92.69 131 ASP A O 1
ATOM 1077 N N . SER A 1 132 ? -11.475 -3.472 -7.050 1.00 93.00 132 SER A N 1
ATOM 1078 C CA . SER A 1 132 ? -11.406 -2.247 -6.245 1.00 93.00 132 SER A CA 1
ATOM 1079 C C . SER A 1 132 ? -10.848 -2.505 -4.842 1.00 93.00 132 SER A C 1
ATOM 1081 O O . S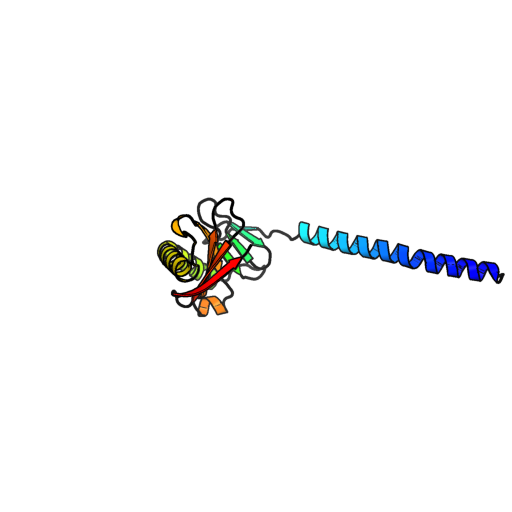ER A 1 132 ? -11.387 -1.998 -3.851 1.00 93.00 132 SER A O 1
ATOM 1083 N N . ALA A 1 133 ? -9.815 -3.344 -4.769 1.00 95.75 133 ALA A N 1
ATOM 1084 C CA . ALA A 1 133 ? -9.152 -3.742 -3.543 1.00 95.75 133 ALA A CA 1
ATOM 1085 C C . ALA A 1 133 ? -7.889 -2.913 -3.288 1.00 95.75 133 ALA A C 1
ATOM 1087 O O . ALA A 1 133 ? -7.152 -2.557 -4.208 1.00 95.75 133 ALA A O 1
ATOM 1088 N N . PHE A 1 134 ? -7.688 -2.563 -2.023 1.00 96.06 134 PHE A N 1
ATOM 1089 C CA . PHE A 1 134 ? -6.550 -1.794 -1.524 1.00 96.06 134 PHE A CA 1
ATOM 1090 C C . PHE A 1 134 ? -6.465 -1.950 -0.009 1.00 96.06 134 PHE A C 1
ATOM 1092 O O . PHE A 1 134 ? -7.453 -2.331 0.620 1.00 96.06 134 PHE A O 1
ATOM 1099 N N . SER A 1 135 ? -5.338 -1.571 0.581 1.00 96.50 135 SER A N 1
ATOM 1100 C CA . SER A 1 135 ? -5.156 -1.615 2.031 1.00 96.50 135 SER A CA 1
ATOM 1101 C C . SER A 1 135 ? -4.686 -0.269 2.567 1.00 96.50 135 SER A C 1
ATOM 1103 O O . SER A 1 135 ? -3.944 0.464 1.909 1.00 96.50 135 SER A O 1
ATOM 1105 N N . LEU A 1 136 ? -5.152 0.075 3.763 1.00 95.44 136 LEU A N 1
ATOM 1106 C CA . LEU A 1 136 ? -4.709 1.247 4.512 1.00 95.44 136 LEU A CA 1
ATOM 1107 C C . LEU A 1 136 ? -3.924 0.789 5.734 1.00 95.44 136 LEU A C 1
ATOM 1109 O O . LEU A 1 136 ? -4.431 -0.011 6.520 1.00 95.44 136 LEU A O 1
ATOM 1113 N N . GLU A 1 137 ? -2.724 1.329 5.905 1.00 92.56 137 GLU A N 1
ATOM 1114 C CA . GLU A 1 137 ? -1.871 1.055 7.057 1.00 92.56 137 GLU A CA 1
ATOM 1115 C C . GLU A 1 137 ? -1.885 2.239 8.014 1.00 92.56 137 GLU A C 1
ATOM 1117 O O . GLU A 1 137 ? -1.632 3.376 7.621 1.00 92.56 137 GLU A O 1
ATOM 1122 N N . PHE A 1 138 ? -2.157 1.973 9.284 1.00 91.12 138 PHE A N 1
ATOM 1123 C CA . PHE A 1 138 ? -2.213 2.954 10.353 1.00 91.12 138 PHE A CA 1
ATOM 1124 C C . PHE A 1 138 ? -1.131 2.672 11.383 1.00 91.12 138 PHE A C 1
ATOM 1126 O O . PHE A 1 138 ? -0.932 1.529 11.785 1.00 91.12 138 PHE A O 1
ATOM 1133 N N . GLY A 1 139 ? -0.489 3.728 11.866 1.00 87.00 139 GLY A N 1
ATOM 1134 C CA . GLY A 1 139 ? 0.521 3.643 12.914 1.00 87.00 139 GLY A CA 1
ATOM 1135 C C . GLY A 1 139 ? 0.475 4.858 13.832 1.00 87.00 139 GLY A C 1
ATOM 1136 O O . GLY A 1 139 ? -0.182 5.862 13.543 1.00 87.00 139 GLY A O 1
ATOM 1137 N N . ILE A 1 140 ? 1.176 4.766 14.956 1.00 82.00 140 ILE A N 1
ATOM 1138 C CA . ILE A 1 140 ? 1.468 5.908 15.824 1.00 82.00 140 ILE A CA 1
ATOM 1139 C C . ILE A 1 140 ? 2.954 6.216 15.686 1.00 82.00 140 ILE A C 1
ATOM 1141 O O . ILE A 1 140 ? 3.791 5.314 15.704 1.00 82.00 140 ILE A O 1
ATOM 1145 N N . ALA A 1 141 ? 3.303 7.499 15.577 1.00 68.06 141 ALA A N 1
ATOM 1146 C CA . ALA A 1 141 ? 4.697 7.913 15.626 1.00 68.06 141 ALA A CA 1
ATOM 1147 C C . ALA A 1 141 ? 5.351 7.386 16.920 1.00 68.06 141 ALA A C 1
ATOM 1149 O O . ALA A 1 141 ? 4.945 7.774 18.018 1.00 68.06 141 ALA A O 1
ATOM 1150 N N . ASN A 1 142 ? 6.389 6.553 16.773 1.00 69.00 142 ASN A N 1
ATOM 1151 C CA . ASN A 1 142 ? 7.134 5.855 17.836 1.00 69.00 142 ASN A CA 1
ATOM 1152 C C . ASN A 1 142 ? 6.530 4.539 18.366 1.00 69.00 142 ASN A C 1
ATOM 1154 O O . ASN A 1 142 ? 7.055 4.006 19.343 1.00 69.00 142 ASN A O 1
ATOM 1158 N N . GLU A 1 143 ? 5.484 3.998 17.742 1.00 78.06 143 GLU A N 1
ATOM 1159 C CA . GLU A 1 143 ? 5.072 2.605 17.955 1.00 78.06 143 GLU A CA 1
ATOM 1160 C C . GLU A 1 143 ? 5.551 1.741 16.782 1.00 78.06 143 GLU A C 1
ATOM 1162 O O . GLU A 1 143 ? 5.527 2.182 15.635 1.00 78.06 143 GLU A O 1
ATOM 1167 N N . GLU A 1 144 ? 6.010 0.521 17.071 1.00 78.94 144 GLU A N 1
ATOM 1168 C CA . GLU A 1 144 ? 6.404 -0.451 16.033 1.00 78.94 144 GLU A CA 1
ATOM 1169 C C . GLU A 1 144 ? 5.178 -1.100 15.373 1.00 78.94 144 GLU A C 1
ATOM 1171 O O . GLU A 1 144 ? 5.252 -1.570 14.245 1.00 78.94 144 GLU A O 1
ATOM 1176 N N . MET A 1 145 ? 4.023 -1.059 16.043 1.00 85.94 145 MET A N 1
ATOM 1177 C CA . MET A 1 145 ? 2.827 -1.746 15.579 1.00 85.94 145 MET A CA 1
ATOM 1178 C C . MET A 1 145 ? 2.126 -0.990 14.445 1.00 85.94 145 MET A C 1
ATOM 1180 O O . MET A 1 145 ? 1.686 0.152 14.614 1.00 85.94 145 MET A O 1
ATOM 1184 N N . ILE A 1 146 ? 1.945 -1.679 13.319 1.00 89.19 146 ILE A N 1
ATOM 1185 C CA . ILE A 1 146 ? 1.159 -1.217 12.172 1.00 89.19 146 ILE A CA 1
ATOM 1186 C C . ILE A 1 146 ? -0.159 -1.988 12.136 1.00 89.19 146 ILE A C 1
ATOM 1188 O O . ILE A 1 146 ? -0.191 -3.211 12.280 1.00 89.19 146 ILE A O 1
ATOM 1192 N N . TYR A 1 147 ? -1.260 -1.270 11.940 1.00 91.94 147 TYR A N 1
ATOM 1193 C CA . TYR A 1 147 ? -2.587 -1.844 11.749 1.00 91.94 147 TYR A CA 1
ATOM 1194 C C . TYR A 1 147 ? -2.997 -1.698 10.301 1.00 91.94 147 TYR A C 1
ATOM 1196 O O . TYR A 1 147 ? -3.027 -0.590 9.773 1.00 91.94 147 TYR A O 1
ATOM 1204 N N . THR A 1 148 ? -3.388 -2.798 9.686 1.00 94.06 148 THR A N 1
ATOM 1205 C CA . THR A 1 148 ? -3.800 -2.821 8.287 1.00 94.06 148 THR A CA 1
ATOM 1206 C C . THR A 1 148 ? -5.301 -3.039 8.216 1.00 94.06 148 THR A C 1
ATOM 1208 O O . THR A 1 148 ? -5.849 -3.863 8.952 1.00 94.06 148 THR A O 1
ATOM 1211 N N . VAL A 1 149 ? -5.974 -2.299 7.337 1.00 96.44 149 VAL A N 1
ATOM 1212 C CA . VAL A 1 149 ? -7.372 -2.534 6.963 1.00 96.44 149 VAL A CA 1
ATOM 1213 C C . VAL A 1 149 ? -7.443 -2.739 5.465 1.00 96.44 149 VAL A C 1
ATOM 1215 O O . VAL A 1 149 ? -7.110 -1.831 4.702 1.00 96.44 149 VAL A O 1
ATOM 1218 N N . ASP A 1 150 ? -7.926 -3.906 5.057 1.00 97.31 150 ASP A N 1
ATOM 1219 C CA . ASP A 1 150 ? -8.128 -4.229 3.652 1.00 97.31 150 ASP A CA 1
ATOM 1220 C C . ASP A 1 150 ? -9.537 -3.833 3.232 1.00 97.31 150 ASP A C 1
ATOM 1222 O O . ASP A 1 150 ? -10.527 -4.101 3.922 1.00 97.31 150 ASP A O 1
ATOM 1226 N N . PHE A 1 151 ? -9.628 -3.225 2.062 1.00 97.75 151 PHE A N 1
ATOM 1227 C CA . PHE A 1 151 ? -10.861 -2.821 1.422 1.00 97.75 151 PHE A CA 1
ATOM 1228 C C . PHE A 1 151 ? -11.094 -3.652 0.170 1.00 97.75 151 PHE A C 1
ATOM 1230 O O . PHE A 1 151 ? -10.162 -4.018 -0.541 1.00 97.75 151 PHE A O 1
ATOM 1237 N N . LYS A 1 152 ? -12.368 -3.890 -0.140 1.00 96.31 152 LYS A N 1
ATOM 1238 C CA . LYS A 1 152 ? -12.816 -4.418 -1.429 1.00 96.31 152 LYS A CA 1
ATOM 1239 C C . LYS A 1 152 ? -14.126 -3.751 -1.810 1.00 96.31 152 LYS A C 1
ATOM 1241 O O . LYS A 1 152 ? -15.030 -3.643 -0.983 1.00 96.31 152 LYS A O 1
ATOM 1246 N N . ASN A 1 153 ? -14.236 -3.275 -3.050 1.00 94.75 153 ASN A N 1
ATOM 1247 C CA . ASN A 1 153 ? -15.407 -2.520 -3.518 1.00 94.75 153 ASN A CA 1
ATOM 1248 C C . ASN A 1 153 ? -15.783 -1.330 -2.605 1.00 94.75 153 ASN A C 1
ATOM 1250 O O . ASN A 1 153 ? -16.957 -1.000 -2.444 1.00 94.75 153 ASN A O 1
ATOM 1254 N N . GLY A 1 154 ? -14.783 -0.690 -1.987 1.00 93.38 154 GLY A N 1
ATOM 1255 C CA . GLY A 1 154 ? -14.976 0.458 -1.094 1.00 93.38 154 GLY A CA 1
ATOM 1256 C C . GLY A 1 154 ? -15.509 0.130 0.306 1.00 93.38 154 GLY A C 1
ATOM 1257 O O . GLY A 1 154 ? -15.909 1.051 1.014 1.00 93.38 154 GLY A O 1
ATOM 1258 N N . VAL A 1 155 ? -15.512 -1.141 0.714 1.00 96.12 155 VAL A N 1
ATOM 1259 C CA . VAL A 1 155 ? -15.939 -1.593 2.049 1.00 96.12 155 VAL A CA 1
ATOM 1260 C C . VAL A 1 155 ? -14.773 -2.315 2.735 1.00 96.12 155 VAL A C 1
ATOM 1262 O O . VAL A 1 155 ? -14.090 -3.082 2.053 1.00 96.12 155 VAL A O 1
ATOM 1265 N N . PRO A 1 156 ? -14.519 -2.096 4.041 1.00 97.06 156 PRO A N 1
ATOM 1266 C CA . PRO A 1 156 ? -13.513 -2.857 4.775 1.00 97.06 156 PRO A CA 1
ATOM 1267 C C . PRO A 1 156 ? -13.937 -4.328 4.894 1.00 97.06 156 PRO A C 1
ATOM 1269 O O . PRO A 1 156 ? -15.097 -4.622 5.186 1.00 97.06 156 PRO A O 1
ATOM 1272 N N . ILE A 1 157 ? -13.007 -5.250 4.647 1.00 97.25 157 ILE A N 1
ATOM 1273 C CA . ILE A 1 157 ? -13.261 -6.701 4.636 1.00 97.25 157 ILE A CA 1
ATOM 1274 C C . ILE A 1 157 ? -12.422 -7.478 5.654 1.00 97.25 157 ILE A C 1
ATOM 1276 O O . ILE A 1 157 ? -12.849 -8.536 6.116 1.00 97.25 157 ILE A O 1
ATOM 1280 N N . SER A 1 158 ? -11.253 -6.962 6.027 1.00 96.06 158 SER A N 1
ATOM 1281 C CA . SER A 1 158 ? -10.354 -7.569 7.009 1.00 96.06 158 SER A CA 1
ATOM 1282 C C . SER A 1 158 ? -9.511 -6.505 7.695 1.00 96.06 158 SER A C 1
ATOM 1284 O O . SER A 1 158 ? -9.316 -5.408 7.174 1.00 96.06 158 SER A O 1
ATOM 1286 N N . CYS A 1 159 ? -9.041 -6.830 8.896 1.00 94.75 159 CYS A N 1
ATOM 1287 C CA . CYS A 1 159 ? -8.046 -6.036 9.595 1.00 94.75 159 CYS A CA 1
ATOM 1288 C C . CYS A 1 159 ? -7.031 -6.936 10.297 1.00 94.75 159 CYS A C 1
ATOM 1290 O O . CYS A 1 159 ? -7.373 -8.024 10.769 1.00 94.75 159 CYS A O 1
ATOM 1292 N N . SER A 1 160 ? -5.798 -6.458 10.405 1.00 92.19 160 SER A N 1
ATOM 1293 C CA . SER A 1 160 ? -4.697 -7.146 11.076 1.00 92.19 160 SER A CA 1
ATOM 1294 C C . SER A 1 160 ? -3.779 -6.155 11.782 1.00 92.19 160 SER A C 1
ATOM 1296 O O . SER A 1 160 ? -3.837 -4.952 11.539 1.00 92.19 160 SER A O 1
ATOM 1298 N N . SER A 1 161 ? -2.916 -6.671 12.651 1.00 89.12 161 SER A N 1
ATOM 1299 C CA . SER A 1 161 ? -1.803 -5.926 13.236 1.00 89.12 161 SER A CA 1
ATOM 1300 C C . SER A 1 161 ? -0.505 -6.690 13.009 1.00 89.12 161 SER A C 1
ATOM 1302 O O . SER A 1 161 ? -0.489 -7.910 13.194 1.00 89.12 161 SER A O 1
ATOM 1304 N N . SER A 1 162 ? 0.561 -5.988 12.652 1.00 83.81 162 SER A N 1
ATOM 1305 C CA . SER A 1 162 ? 1.922 -6.521 12.559 1.00 83.81 162 SER A CA 1
ATOM 1306 C C . SER A 1 162 ? 2.842 -5.782 13.527 1.00 83.81 162 SER A C 1
ATOM 1308 O O . SER A 1 162 ? 2.733 -4.560 13.648 1.00 83.81 162 SER A O 1
ATOM 1310 N N . ASP A 1 163 ? 3.704 -6.548 14.199 1.00 68.69 163 ASP A N 1
ATOM 1311 C CA . ASP A 1 163 ? 4.831 -6.061 15.008 1.00 68.69 163 ASP A CA 1
ATOM 1312 C C . ASP A 1 163 ? 6.072 -5.828 14.134 1.00 68.69 163 ASP A C 1
ATOM 1314 O O . ASP A 1 163 ? 6.268 -6.618 13.175 1.00 68.69 163 ASP A O 1
#

Sequence (163 aa):
MDRYESIALVIVAICLIPILYLFFFLGRCGYWALKERFRERVLTDDALLGKLEYLDGYWISLSEDVFPVSIEADENGPTEEQRQFSISLKSKLPQYMEMAKVYLQENLEGKDFLKHELYSVLIGTHAEIVDSAFSLEFGIANEEMIYTVDFKNGVPISCSSSD

Foldseek 3Di:
DDPVVVVVVVVVVVVVVVVVVVVVVVVVVVVVVVCVVPVPFDWDQDPQQGIWTDDDQWTWRPDPPDAIETERHDPVDDDPLSSVLVNVCVVCVVVLLVQQQVVCPVPPPDDRSPQWDFRYKYHYDPVQVVQVKIKTWTDHVPDPKIKIFIDGPSHTDDIDIDD

Radius of gyration: 25.31 Å; chains: 1; bounding box: 73×61×40 Å